Protein AF-A0A9W9ABA0-F1 (afdb_monomer_lite)

InterPro domains:
  IPR033118 EXPERA domain [PF05241] (9-66)
  IPR033118 EXPERA domain [PS51751] (1-64)

Secondary structure (DSSP, 8-state):
-------TTTHHHHHHHHHHHHHHHHHHHHHHHHHH---S--HHHHHHHHHHHHHHHHHHHHHHHHHHHHHHHHHHHHHHHTT--

Radius of gyration: 19.17 Å; chains: 1; bounding box: 49×15×51 Å

pLDDT: mean 81.55, std 12.7, range [42.22, 93.5]

Organism: NCBI:txid40482

Structure (mmCIF, N/CA/C/O backbone):
data_AF-A0A9W9ABA0-F1
#
_entry.id   AF-A0A9W9ABA0-F1
#
loop_
_atom_site.group_PDB
_atom_site.id
_atom_site.type_symbol
_atom_site.label_atom_id
_atom_site.label_alt_id
_atom_site.label_comp_id
_atom_site.label_asym_id
_atom_site.label_entity_id
_atom_site.label_seq_id
_atom_site.pdbx_PDB_ins_code
_atom_site.Cartn_x
_atom_site.Cartn_y
_atom_site.Cartn_z
_atom_site.occupancy
_atom_site.B_iso_or_equiv
_atom_site.auth_seq_id
_atom_site.auth_comp_id
_atom_site.auth_asym_id
_atom_site.auth_atom_id
_atom_site.pdbx_PDB_model_num
ATOM 1 N N . MET A 1 1 ? 12.485 9.123 29.139 1.00 42.22 1 MET A N 1
ATOM 2 C CA . MET A 1 1 ? 11.680 9.043 27.899 1.00 42.22 1 MET A CA 1
ATOM 3 C C . MET A 1 1 ? 10.357 8.375 28.237 1.00 42.22 1 MET A C 1
ATOM 5 O O . MET A 1 1 ? 10.256 7.157 28.209 1.00 42.22 1 MET A O 1
ATOM 9 N N . GLN A 1 2 ? 9.398 9.167 28.719 1.00 44.16 2 GLN A N 1
ATOM 10 C CA . GLN A 1 2 ? 8.137 8.665 29.257 1.00 44.16 2 GLN A CA 1
ATOM 11 C C . GLN A 1 2 ? 7.020 8.721 28.208 1.00 44.16 2 GLN A C 1
ATOM 13 O O . GLN A 1 2 ? 6.853 9.724 27.525 1.00 44.16 2 GLN A O 1
ATOM 18 N N . SER A 1 3 ? 6.200 7.668 28.227 1.00 46.88 3 SER A N 1
ATOM 19 C CA . SER A 1 3 ? 4.761 7.704 27.947 1.00 46.88 3 SER A CA 1
ATOM 20 C C . SER A 1 3 ? 4.295 7.758 26.481 1.00 46.88 3 SER A C 1
ATOM 22 O O . SER A 1 3 ? 3.637 8.700 26.054 1.00 46.88 3 SER A O 1
ATOM 24 N N . PHE A 1 4 ? 4.487 6.657 25.740 1.00 55.66 4 PHE A N 1
ATOM 25 C CA . PHE A 1 4 ? 3.542 6.271 24.679 1.00 55.66 4 PHE A CA 1
ATOM 26 C C . PHE A 1 4 ? 2.384 5.491 25.327 1.00 55.66 4 PHE A C 1
ATOM 28 O O . PHE A 1 4 ? 2.401 4.264 25.444 1.00 55.66 4 PHE A O 1
ATOM 35 N N . ARG A 1 5 ? 1.413 6.233 25.870 1.00 56.03 5 ARG A N 1
ATOM 36 C CA . ARG A 1 5 ? 0.231 5.714 26.572 1.00 56.03 5 ARG A CA 1
ATOM 37 C C . ARG A 1 5 ? -0.577 4.796 25.647 1.00 56.03 5 ARG A C 1
ATOM 39 O O . ARG A 1 5 ? -1.234 5.247 24.712 1.00 56.03 5 ARG A O 1
ATOM 46 N N . ARG A 1 6 ? -0.547 3.494 25.949 1.00 56.53 6 ARG A N 1
ATOM 47 C CA . ARG A 1 6 ? -1.319 2.429 25.294 1.00 56.53 6 ARG A CA 1
ATOM 48 C C . ARG A 1 6 ? -2.829 2.622 25.498 1.00 56.53 6 ARG A C 1
ATOM 50 O O . ARG A 1 6 ? -3.433 1.949 26.321 1.00 56.53 6 ARG A O 1
ATOM 57 N N . SER A 1 7 ? -3.470 3.453 24.681 1.00 51.69 7 SER A N 1
ATOM 58 C CA . SER A 1 7 ? -4.873 3.216 24.286 1.00 51.69 7 SER A CA 1
ATOM 59 C C . SER A 1 7 ? -4.860 2.282 23.066 1.00 51.69 7 SER A C 1
ATOM 61 O O . SER A 1 7 ? -5.231 2.649 21.955 1.00 51.69 7 SER A O 1
ATOM 63 N N . GLY A 1 8 ? -4.242 1.110 23.246 1.00 55.97 8 GLY A N 1
ATOM 64 C CA . GLY A 1 8 ? -3.478 0.425 22.195 1.00 55.97 8 GLY A CA 1
ATOM 65 C C . GLY A 1 8 ? -4.228 -0.577 21.320 1.00 55.97 8 GLY A C 1
ATOM 66 O O . GLY A 1 8 ? -3.601 -1.161 20.450 1.00 55.97 8 GLY A O 1
ATOM 67 N N . SER A 1 9 ? -5.531 -0.797 21.512 1.00 66.56 9 SER A N 1
ATOM 68 C CA . SER A 1 9 ? -6.240 -1.816 20.721 1.00 66.56 9 SER A CA 1
ATOM 69 C C . SER A 1 9 ? -6.831 -1.266 19.419 1.00 66.56 9 SER A C 1
ATOM 71 O O . SER A 1 9 ? -6.657 -1.880 18.377 1.00 66.56 9 SER A O 1
ATOM 73 N N . ARG A 1 10 ? -7.490 -0.096 19.442 1.00 68.31 10 ARG A N 1
ATOM 74 C CA . ARG A 1 10 ? -8.167 0.466 18.250 1.00 68.31 10 ARG A CA 1
ATOM 75 C C . ARG A 1 10 ? -7.372 1.569 17.552 1.00 68.31 10 ARG A C 1
ATOM 77 O O . ARG A 1 10 ? -7.393 1.654 16.331 1.00 68.31 10 ARG A O 1
ATOM 84 N N . SER A 1 11 ? -6.637 2.379 18.318 1.00 78.81 11 SER A N 1
ATOM 85 C CA . SER A 1 11 ? -5.860 3.510 17.785 1.00 78.81 11 SER A CA 1
ATOM 86 C C . SER A 1 11 ? -4.740 3.060 16.838 1.00 78.81 11 SER A C 1
ATOM 88 O O . SER A 1 11 ? -4.459 3.721 15.842 1.00 78.81 11 SER A O 1
ATOM 90 N N . ILE A 1 12 ? -4.151 1.882 17.085 1.00 83.00 12 ILE A N 1
ATOM 91 C CA . ILE A 1 12 ? -3.080 1.351 16.236 1.00 83.00 12 ILE A CA 1
ATOM 92 C C . ILE A 1 12 ? -3.553 1.053 14.809 1.00 83.00 12 ILE A C 1
ATOM 94 O O . ILE A 1 12 ? -2.803 1.310 13.877 1.00 83.00 12 ILE A O 1
ATOM 98 N N . TYR A 1 13 ? -4.801 0.608 14.613 1.00 80.69 13 TYR A N 1
ATOM 99 C CA . TYR A 1 13 ? -5.349 0.389 13.270 1.00 80.69 13 TYR A CA 1
ATOM 100 C C . TYR A 1 13 ? -5.481 1.699 12.493 1.00 80.69 13 TYR A C 1
ATOM 102 O O . TYR A 1 13 ? -5.169 1.732 11.310 1.00 80.69 13 TYR A O 1
ATOM 110 N N . VAL A 1 14 ? -5.865 2.790 13.162 1.00 85.00 14 VAL A N 1
ATOM 111 C CA . VAL A 1 14 ? -5.962 4.121 12.541 1.00 85.00 14 VAL A CA 1
ATOM 112 C C . VAL A 1 14 ? -4.577 4.645 12.156 1.00 85.00 14 VAL A C 1
ATOM 114 O O . VAL A 1 14 ? -4.395 5.141 11.048 1.00 85.00 14 VAL A O 1
ATOM 117 N N . LEU A 1 15 ? -3.583 4.485 13.034 1.00 86.56 15 LEU A N 1
ATOM 118 C CA . LEU A 1 15 ? -2.200 4.871 12.740 1.00 86.56 15 LEU A CA 1
ATOM 119 C C . LEU A 1 15 ? -1.599 4.037 11.601 1.00 86.56 15 LEU A C 1
ATOM 121 O O . LEU A 1 15 ? -0.940 4.588 10.725 1.00 86.56 15 LEU A O 1
ATOM 125 N N . MET A 1 16 ? -1.852 2.726 11.586 1.00 85.31 16 MET A N 1
ATOM 126 C CA . MET A 1 16 ? -1.396 1.827 10.522 1.00 85.31 16 MET A CA 1
ATOM 127 C C . MET A 1 16 ? -2.072 2.132 9.184 1.00 85.31 16 MET A C 1
ATOM 129 O O . MET A 1 16 ? -1.406 2.100 8.154 1.00 85.31 16 MET A O 1
ATOM 133 N N . LEU A 1 17 ? -3.359 2.489 9.201 1.00 88.25 17 LEU A N 1
ATOM 134 C CA . LEU A 1 17 ? -4.104 2.924 8.021 1.00 88.25 17 LEU A CA 1
ATOM 135 C C . LEU A 1 17 ? -3.531 4.232 7.464 1.00 88.25 17 LEU A C 1
ATOM 137 O O . LEU A 1 17 ? -3.195 4.294 6.285 1.00 88.25 17 LEU A O 1
ATOM 141 N N . ALA A 1 18 ? -3.356 5.252 8.310 1.00 90.69 18 ALA A N 1
ATOM 142 C CA . ALA A 1 18 ? -2.797 6.540 7.901 1.00 90.69 18 ALA A CA 1
ATOM 143 C C . ALA A 1 18 ? -1.364 6.403 7.367 1.00 90.69 18 ALA A C 1
ATOM 145 O O . ALA A 1 18 ? -1.023 6.999 6.344 1.00 90.69 18 ALA A O 1
ATOM 146 N N . TYR A 1 19 ? -0.540 5.585 8.028 1.00 90.62 19 TYR A N 1
ATOM 147 C CA . TYR A 1 19 ? 0.811 5.269 7.579 1.00 90.62 19 TYR A CA 1
ATOM 148 C C . TYR A 1 19 ? 0.800 4.561 6.219 1.00 90.62 19 TYR A C 1
ATOM 150 O O . TYR A 1 19 ? 1.393 5.074 5.274 1.00 90.62 19 TYR A O 1
ATOM 158 N N . GLY A 1 20 ? 0.077 3.441 6.088 1.00 89.56 20 GLY A N 1
ATOM 159 C CA . GLY A 1 20 ? 0.024 2.662 4.848 1.00 89.56 20 GLY A CA 1
ATOM 160 C C . GLY A 1 20 ? -0.502 3.472 3.661 1.00 89.56 20 GLY A C 1
ATOM 161 O O . GLY A 1 20 ? 0.085 3.434 2.579 1.00 89.56 20 GLY A O 1
ATOM 162 N N . ALA A 1 21 ? -1.541 4.285 3.878 1.00 91.12 21 ALA A N 1
ATOM 163 C CA . ALA A 1 21 ? -2.084 5.182 2.862 1.00 91.12 21 ALA A CA 1
ATOM 164 C C . ALA A 1 21 ? -1.080 6.272 2.453 1.00 91.12 21 ALA A C 1
ATOM 166 O O . ALA A 1 21 ? -0.909 6.538 1.262 1.00 91.12 21 ALA A O 1
ATOM 167 N N . SER A 1 22 ? -0.375 6.873 3.417 1.00 92.38 22 SER A N 1
ATOM 168 C CA . SER A 1 22 ? 0.648 7.890 3.139 1.00 92.38 22 SER A CA 1
ATOM 169 C C . SER A 1 22 ? 1.817 7.301 2.352 1.00 92.38 22 SER A C 1
ATOM 171 O O . SER A 1 22 ? 2.230 7.869 1.344 1.00 92.38 22 SER A O 1
ATOM 173 N N . THR A 1 23 ? 2.314 6.128 2.755 1.00 91.56 23 THR A N 1
ATO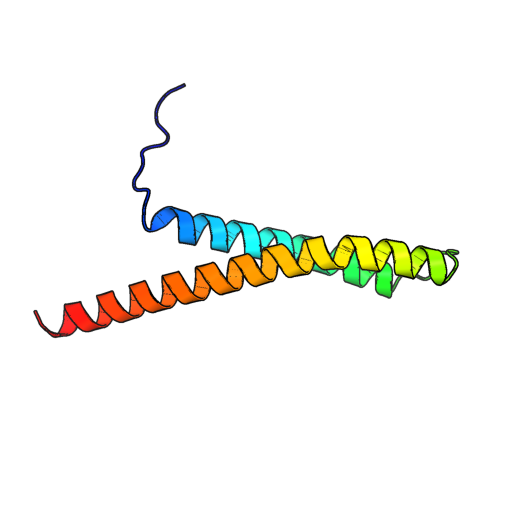M 174 C CA . THR A 1 23 ? 3.390 5.429 2.044 1.00 91.56 23 THR A CA 1
ATOM 175 C C . THR A 1 23 ? 2.976 5.082 0.615 1.00 91.56 23 THR A C 1
ATOM 177 O O . THR A 1 23 ? 3.718 5.396 -0.313 1.00 91.56 23 THR A O 1
ATOM 180 N N . ALA A 1 24 ? 1.778 4.523 0.406 1.00 92.25 24 ALA A N 1
ATOM 181 C CA . ALA A 1 24 ? 1.279 4.230 -0.938 1.00 92.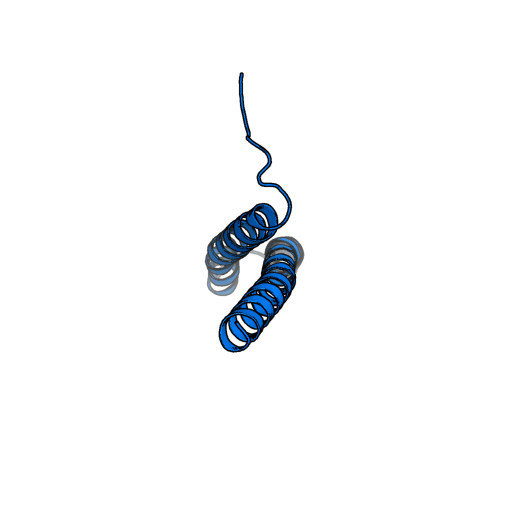25 24 ALA A CA 1
ATOM 182 C C . ALA A 1 24 ? 1.160 5.505 -1.798 1.00 92.25 24 ALA A C 1
ATOM 184 O O . ALA A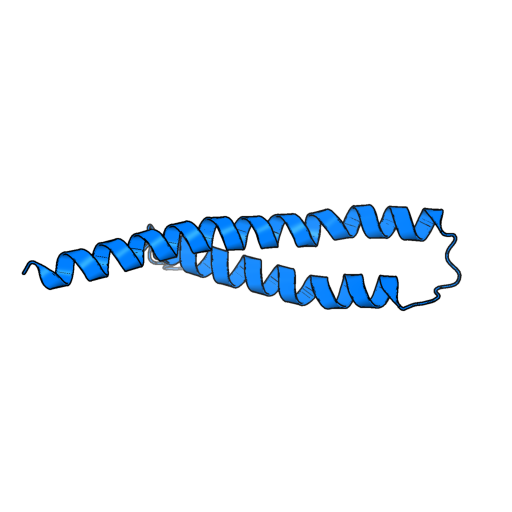 1 24 ? 1.559 5.502 -2.962 1.00 92.25 24 ALA A O 1
ATOM 185 N N . THR A 1 25 ? 0.692 6.613 -1.212 1.00 90.50 25 THR A N 1
ATOM 186 C CA . THR A 1 25 ? 0.536 7.907 -1.902 1.00 90.50 25 THR A CA 1
ATOM 187 C C . THR A 1 25 ? 1.875 8.513 -2.320 1.00 90.50 25 THR A C 1
ATOM 189 O O . THR A 1 25 ? 1.950 9.127 -3.378 1.00 90.50 25 THR A O 1
ATOM 192 N N . ILE A 1 26 ? 2.940 8.323 -1.534 1.00 91.81 26 ILE A N 1
ATOM 193 C CA . ILE A 1 26 ? 4.292 8.797 -1.874 1.00 91.81 26 ILE A CA 1
ATOM 194 C C . ILE A 1 26 ? 4.941 7.905 -2.942 1.00 91.81 26 ILE A C 1
ATOM 196 O O . ILE A 1 26 ? 5.633 8.411 -3.820 1.00 91.81 26 ILE A O 1
ATOM 200 N N . VAL A 1 27 ? 4.711 6.587 -2.912 1.00 90.69 27 VAL A N 1
ATOM 201 C CA . VAL A 1 27 ? 5.299 5.651 -3.891 1.00 90.69 27 VAL A CA 1
ATOM 202 C C . VAL A 1 27 ? 4.613 5.743 -5.262 1.00 90.69 27 VAL A C 1
ATOM 204 O O . VAL A 1 27 ? 5.257 5.525 -6.288 1.00 90.69 27 VAL A O 1
ATOM 207 N N . LEU A 1 28 ? 3.332 6.118 -5.308 1.00 87.38 28 LEU A N 1
ATOM 208 C CA . LEU A 1 28 ? 2.576 6.281 -6.551 1.00 87.38 28 LEU A CA 1
ATOM 209 C C . LEU A 1 28 ? 3.246 7.239 -7.567 1.00 87.38 28 LEU A C 1
ATOM 211 O O . LEU A 1 28 ? 3.497 6.794 -8.690 1.00 87.38 28 LEU A O 1
ATOM 215 N N . PRO A 1 29 ? 3.590 8.504 -7.233 1.00 86.38 29 PRO A N 1
ATOM 216 C CA . PRO A 1 29 ? 4.276 9.397 -8.163 1.00 86.38 29 PRO A CA 1
ATOM 217 C C . PRO A 1 29 ? 5.663 8.877 -8.549 1.00 86.38 29 PRO A C 1
ATOM 219 O O . PRO A 1 29 ? 6.075 9.091 -9.683 1.00 86.38 29 PRO A O 1
ATOM 222 N N . CYS A 1 30 ? 6.359 8.139 -7.675 1.00 82.94 30 CYS A N 1
ATOM 223 C CA . CYS A 1 30 ? 7.630 7.505 -8.031 1.00 82.94 30 CYS A CA 1
ATOM 224 C C . CYS A 1 30 ? 7.453 6.464 -9.148 1.00 82.94 30 CYS A C 1
ATOM 226 O O . CYS A 1 30 ? 8.209 6.471 -10.115 1.00 82.94 30 CYS A O 1
ATOM 228 N N . ILE A 1 31 ? 6.438 5.597 -9.056 1.00 85.69 31 ILE A N 1
ATOM 229 C CA . ILE A 1 31 ? 6.148 4.591 -10.094 1.00 85.69 31 ILE A CA 1
ATOM 230 C C . ILE A 1 31 ? 5.713 5.263 -11.400 1.00 85.69 31 ILE A C 1
ATOM 232 O O . ILE A 1 31 ? 6.176 4.879 -12.473 1.00 85.69 31 ILE A O 1
ATOM 236 N N . VAL A 1 32 ? 4.838 6.269 -11.315 1.00 88.19 32 VAL A N 1
ATOM 237 C CA . VAL A 1 32 ? 4.350 7.017 -12.484 1.00 88.19 32 VAL A CA 1
ATOM 238 C C . VAL A 1 32 ? 5.502 7.719 -13.199 1.00 88.19 32 VAL A C 1
ATOM 240 O O . VAL A 1 32 ? 5.610 7.620 -14.420 1.00 88.19 32 VAL A O 1
ATOM 243 N N . HIS A 1 33 ? 6.401 8.350 -12.444 1.00 85.38 33 HIS A N 1
ATOM 244 C CA . HIS A 1 33 ? 7.594 8.987 -12.982 1.00 85.38 33 HIS A CA 1
ATOM 245 C C . HIS A 1 33 ? 8.474 7.981 -13.733 1.00 85.38 33 HIS A C 1
ATOM 247 O O . HIS A 1 33 ? 8.722 8.178 -14.917 1.00 85.38 33 HIS A O 1
ATOM 253 N N . PHE A 1 34 ? 8.806 6.831 -13.130 1.00 80.25 34 PHE A N 1
ATOM 254 C CA . PHE A 1 34 ? 9.532 5.754 -13.825 1.00 80.25 34 PHE A CA 1
ATOM 255 C C .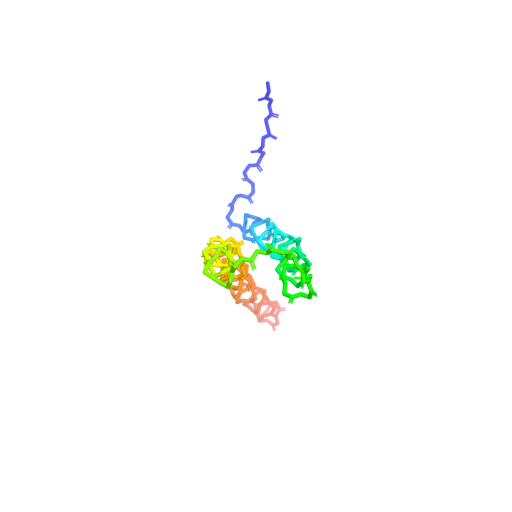 PHE A 1 34 ? 8.814 5.229 -15.076 1.00 80.25 34 PHE A C 1
ATOM 257 O O . PHE A 1 34 ? 9.458 4.712 -15.994 1.00 80.25 34 PHE A O 1
ATOM 264 N N . LEU A 1 35 ? 7.482 5.312 -15.121 1.00 80.56 35 LEU A N 1
ATOM 265 C CA . LEU A 1 35 ? 6.714 4.893 -16.288 1.00 80.56 35 LEU A CA 1
ATOM 266 C C . LEU A 1 35 ? 6.792 5.900 -17.439 1.00 80.56 35 LEU A C 1
ATOM 268 O O . LEU A 1 35 ? 6.882 5.483 -18.599 1.00 80.56 35 LEU A O 1
ATOM 272 N N . GLN A 1 36 ? 6.728 7.190 -17.119 1.00 82.44 36 GLN A N 1
ATOM 273 C CA . GLN A 1 36 ? 6.707 8.283 -18.090 1.00 82.44 36 GLN A CA 1
ATOM 274 C C . GLN A 1 36 ? 8.101 8.685 -18.563 1.00 82.44 36 GLN A C 1
ATOM 276 O O . GLN A 1 36 ? 8.258 9.184 -19.676 1.00 82.44 36 GLN A O 1
ATOM 281 N N . GLU A 1 37 ? 9.116 8.476 -17.735 1.00 76.31 37 GLU A N 1
ATOM 282 C CA . GLU A 1 37 ? 10.463 8.904 -18.046 1.00 76.31 37 GLU A CA 1
ATOM 283 C C . GLU A 1 37 ? 11.117 7.931 -19.039 1.00 76.31 37 GLU A C 1
ATOM 285 O O . GLU A 1 37 ? 11.302 6.736 -18.784 1.00 76.31 37 GLU A O 1
ATOM 290 N N . HIS A 1 38 ? 11.471 8.457 -20.213 1.00 63.72 38 HIS A N 1
ATOM 291 C CA . HIS A 1 38 ? 12.340 7.790 -21.178 1.00 63.72 38 HIS A CA 1
ATOM 292 C C . HIS A 1 38 ? 13.792 7.928 -20.714 1.00 63.72 38 HIS A C 1
ATOM 294 O O . HIS A 1 38 ? 14.617 8.573 -21.356 1.00 63.72 38 HIS A O 1
ATOM 300 N N . LEU A 1 39 ? 14.105 7.344 -19.558 1.00 65.19 39 LEU A N 1
ATOM 301 C CA . LEU A 1 39 ? 15.494 7.158 -19.166 1.00 65.19 39 LEU A CA 1
ATOM 302 C C . LEU A 1 39 ? 16.164 6.294 -20.240 1.00 65.19 39 LEU A C 1
ATOM 304 O O . LEU A 1 39 ? 15.554 5.343 -20.732 1.00 65.19 39 LEU A O 1
ATOM 308 N N . ASN A 1 40 ? 17.418 6.600 -20.586 1.00 70.94 40 ASN A N 1
ATOM 309 C CA . ASN A 1 40 ? 18.278 5.791 -21.466 1.00 70.94 40 ASN A CA 1
ATOM 310 C C . ASN A 1 40 ? 18.649 4.438 -20.811 1.00 70.94 40 ASN A C 1
ATOM 312 O O . ASN A 1 40 ? 19.799 4.009 -20.835 1.00 70.94 40 ASN A O 1
ATOM 316 N N . MET A 1 41 ? 17.689 3.794 -20.152 1.00 70.00 41 MET A N 1
ATOM 317 C CA . MET A 1 41 ? 17.795 2.493 -19.521 1.00 70.00 41 MET A CA 1
ATOM 318 C C . MET A 1 41 ? 17.202 1.447 -20.444 1.00 70.00 41 MET A C 1
ATOM 320 O O . MET A 1 41 ? 16.132 1.616 -21.032 1.00 70.00 41 MET A O 1
ATOM 324 N N . THR A 1 42 ? 17.888 0.318 -20.523 1.00 81.88 42 THR A N 1
ATOM 325 C CA . THR A 1 42 ? 17.397 -0.853 -21.235 1.00 81.88 42 THR A CA 1
ATOM 326 C C . THR A 1 42 ? 16.097 -1.333 -20.586 1.00 81.88 42 THR A C 1
ATOM 328 O O . THR A 1 42 ? 15.939 -1.274 -19.363 1.00 81.88 42 THR A O 1
ATOM 331 N N . SER A 1 43 ? 15.166 -1.866 -21.382 1.00 81.19 43 SER A N 1
ATOM 332 C CA . SER A 1 43 ? 13.858 -2.336 -20.897 1.00 81.19 43 SER A CA 1
ATOM 333 C C . SER A 1 43 ? 13.973 -3.330 -19.733 1.00 81.19 43 SER A C 1
ATOM 335 O O . SER A 1 43 ? 13.138 -3.329 -18.833 1.00 81.19 43 SER A O 1
ATOM 337 N N . SER A 1 44 ? 15.043 -4.131 -19.708 1.00 82.88 44 SER A N 1
ATOM 338 C CA . SER A 1 44 ? 15.369 -5.062 -18.623 1.00 82.88 44 SER A CA 1
ATOM 339 C C . SER A 1 44 ? 15.700 -4.366 -17.300 1.00 82.88 44 SER A C 1
ATOM 341 O O . SER A 1 44 ? 15.218 -4.789 -16.251 1.00 82.88 44 SER A O 1
ATOM 343 N N . GLN A 1 45 ? 16.475 -3.278 -17.333 1.00 84.94 45 GLN A N 1
ATOM 344 C CA . GLN A 1 45 ? 16.819 -2.508 -16.137 1.00 84.94 45 GLN A CA 1
ATOM 345 C C . GLN A 1 45 ? 15.570 -1.830 -15.570 1.00 84.94 45 GLN A C 1
ATOM 347 O O . GLN A 1 45 ? 15.312 -1.905 -14.372 1.00 84.94 45 GLN A O 1
ATOM 352 N N . ARG A 1 46 ? 14.734 -1.252 -16.442 1.00 83.56 46 ARG A N 1
ATOM 353 C CA . ARG A 1 46 ? 13.449 -0.664 -16.044 1.00 83.56 46 ARG A CA 1
ATOM 354 C C . ARG A 1 46 ? 12.526 -1.689 -15.385 1.00 83.56 46 ARG A C 1
ATOM 356 O O . ARG A 1 46 ? 11.916 -1.381 -14.368 1.00 83.56 46 ARG A O 1
ATOM 363 N N . LEU A 1 47 ? 12.443 -2.904 -15.928 1.00 85.75 47 LEU A N 1
ATOM 364 C CA . LEU A 1 47 ? 11.590 -3.963 -15.382 1.00 85.75 47 LEU A CA 1
ATOM 365 C C . LEU A 1 47 ? 12.086 -4.459 -14.014 1.00 85.75 47 LEU A C 1
ATOM 367 O O . LEU A 1 47 ? 11.272 -4.693 -13.125 1.00 85.75 47 LEU A O 1
ATOM 371 N N . MET A 1 48 ? 13.405 -4.531 -13.822 1.00 86.56 48 MET A N 1
ATOM 372 C CA . MET A 1 48 ? 14.029 -4.863 -12.536 1.00 86.56 48 MET A CA 1
ATOM 373 C C . MET A 1 48 ? 13.792 -3.781 -11.463 1.00 86.56 48 MET A C 1
ATOM 375 O O . MET A 1 48 ? 13.551 -4.096 -10.293 1.00 86.56 48 MET A O 1
ATOM 379 N N . LEU A 1 49 ? 13.815 -2.497 -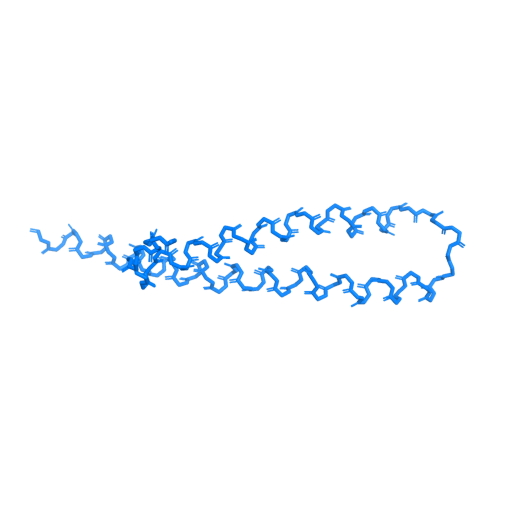11.843 1.00 84.88 49 LEU A N 1
ATOM 380 C CA . LEU A 1 49 ? 13.425 -1.420 -10.928 1.00 84.88 49 LEU A CA 1
ATOM 381 C C . LEU A 1 49 ? 11.933 -1.498 -10.609 1.00 84.88 49 LEU A C 1
ATOM 383 O O . LEU A 1 49 ? 11.561 -1.466 -9.437 1.00 84.88 49 LEU A O 1
ATOM 387 N N . LEU A 1 50 ? 11.077 -1.671 -11.621 1.00 85.19 50 LEU A N 1
ATOM 388 C CA . LEU A 1 50 ? 9.635 -1.757 -11.404 1.00 85.19 50 LEU A CA 1
ATOM 389 C C . LEU A 1 50 ? 9.275 -2.914 -10.472 1.00 85.19 50 LEU A C 1
ATOM 391 O O . LEU A 1 50 ? 8.502 -2.719 -9.538 1.00 85.19 50 LEU A O 1
ATOM 395 N N . SER A 1 51 ? 9.880 -4.091 -10.667 1.00 87.12 51 SER A N 1
ATOM 396 C CA . SER A 1 51 ? 9.646 -5.247 -9.797 1.00 87.12 51 SER A CA 1
ATOM 397 C C . SER A 1 51 ? 10.033 -4.978 -8.347 1.00 87.12 51 SER A C 1
ATOM 399 O O . SER A 1 51 ? 9.434 -5.556 -7.449 1.00 87.12 51 SER A O 1
ATOM 401 N N . SER A 1 52 ? 11.003 -4.093 -8.114 1.00 86.81 52 SER A N 1
ATOM 402 C CA . SER A 1 52 ? 11.421 -3.696 -6.771 1.00 86.81 52 SER A CA 1
ATOM 403 C C . SER A 1 52 ? 10.474 -2.663 -6.156 1.00 86.81 52 SER A C 1
ATOM 405 O O . SER A 1 52 ? 10.188 -2.761 -4.973 1.00 86.81 52 SER A O 1
ATOM 407 N N . TYR A 1 53 ? 9.928 -1.719 -6.932 1.00 85.75 53 TYR A N 1
ATOM 408 C CA . TYR A 1 53 ? 8.987 -0.694 -6.441 1.00 85.75 53 TYR A CA 1
ATOM 409 C C . TYR A 1 53 ? 7.557 -1.209 -6.224 1.00 85.75 53 TYR A C 1
ATOM 411 O O . TYR A 1 53 ? 6.866 -0.748 -5.315 1.00 85.75 53 TYR A O 1
ATOM 419 N N . VAL A 1 54 ? 7.114 -2.184 -7.021 1.00 87.62 54 VAL A N 1
ATOM 420 C CA . VAL A 1 54 ? 5.787 -2.810 -6.906 1.00 87.62 54 VAL A CA 1
ATOM 421 C C . VAL A 1 54 ? 5.480 -3.329 -5.490 1.00 87.62 54 VAL A C 1
ATOM 423 O O . VAL A 1 54 ? 4.423 -2.969 -4.973 1.00 87.62 54 VAL A O 1
ATOM 426 N N . PRO A 1 55 ? 6.342 -4.109 -4.805 1.00 87.69 55 PRO A N 1
ATOM 427 C CA . PRO A 1 55 ? 6.065 -4.558 -3.440 1.00 87.69 55 PRO A CA 1
ATOM 428 C C . PRO A 1 55 ? 6.025 -3.401 -2.433 1.00 87.69 55 PRO A C 1
ATOM 430 O O . PRO A 1 55 ? 5.184 -3.423 -1.537 1.00 87.69 55 PRO A O 1
ATOM 433 N N . PHE A 1 56 ? 6.853 -2.361 -2.601 1.00 87.62 56 PHE A N 1
ATOM 434 C CA . PHE A 1 56 ? 6.814 -1.169 -1.740 1.00 87.62 56 PHE A CA 1
ATOM 435 C C . PHE A 1 56 ? 5.534 -0.344 -1.906 1.00 87.62 56 PHE A C 1
ATOM 437 O O . PHE A 1 56 ? 5.201 0.428 -1.014 1.00 87.62 56 PHE A O 1
ATOM 444 N N . PHE A 1 57 ? 4.796 -0.513 -3.004 1.00 89.31 57 PHE A N 1
ATOM 445 C CA . PHE A 1 57 ? 3.469 0.073 -3.183 1.00 89.31 57 PHE A CA 1
ATOM 446 C C . PHE A 1 57 ? 2.349 -0.871 -2.730 1.00 89.31 57 PHE A C 1
ATOM 448 O O . PHE A 1 57 ? 1.479 -0.481 -1.952 1.00 89.31 57 PHE A O 1
ATOM 455 N N . LEU A 1 58 ? 2.378 -2.126 -3.190 1.00 90.81 58 LEU A N 1
ATOM 456 C CA . LEU A 1 58 ? 1.316 -3.100 -2.937 1.00 90.81 58 LEU A CA 1
ATOM 457 C C . LEU A 1 58 ? 1.203 -3.476 -1.463 1.00 90.81 58 LEU A C 1
ATOM 459 O O . LEU A 1 58 ? 0.091 -3.570 -0.952 1.00 90.81 58 LEU A O 1
ATOM 463 N N . VAL A 1 59 ? 2.324 -3.689 -0.771 1.00 93.00 59 VAL A N 1
ATOM 464 C CA . VAL A 1 59 ? 2.290 -4.124 0.631 1.00 93.00 59 VAL A CA 1
ATOM 465 C C . VAL A 1 59 ? 1.657 -3.048 1.529 1.00 93.00 59 VAL A C 1
ATOM 467 O O . VAL A 1 59 ? 0.702 -3.381 2.233 1.00 93.00 59 VAL A O 1
ATOM 470 N N . PRO A 1 60 ? 2.070 -1.763 1.483 1.00 88.44 60 PRO A N 1
ATOM 471 C CA . PRO A 1 60 ? 1.407 -0.706 2.252 1.00 88.44 60 PRO A CA 1
ATOM 472 C C . PRO A 1 60 ? -0.051 -0.471 1.854 1.00 88.44 60 PRO A C 1
ATOM 474 O O . PRO A 1 60 ? -0.873 -0.179 2.720 1.00 88.44 60 PRO A O 1
ATOM 477 N N . LEU A 1 61 ? -0.393 -0.633 0.571 1.00 90.19 61 LEU A N 1
ATOM 478 C CA . LEU A 1 61 ? -1.768 -0.500 0.090 1.00 90.19 61 LEU A CA 1
ATOM 479 C C . LEU A 1 61 ? -2.675 -1.603 0.657 1.00 90.19 61 LEU A C 1
ATOM 481 O O . LEU A 1 61 ? -3.743 -1.310 1.190 1.00 90.19 61 LEU A O 1
ATOM 485 N N . LEU A 1 62 ? -2.244 -2.865 0.585 1.00 93.50 62 LEU A N 1
ATOM 486 C CA . LEU A 1 62 ? -2.989 -3.999 1.137 1.00 93.50 62 LEU A CA 1
ATOM 487 C C . LEU A 1 62 ? -3.091 -3.917 2.659 1.00 93.50 62 LEU A C 1
ATOM 489 O O . LEU A 1 62 ? -4.145 -4.196 3.224 1.00 93.50 62 LEU A O 1
ATOM 493 N N . MET A 1 63 ? -2.021 -3.478 3.320 1.00 93.06 63 MET A N 1
ATOM 494 C CA . MET A 1 63 ? -2.021 -3.208 4.753 1.00 93.06 63 MET A CA 1
ATOM 495 C C . MET A 1 63 ? -3.032 -2.114 5.127 1.00 93.06 63 MET A C 1
ATOM 497 O O . MET A 1 63 ? -3.791 -2.283 6.082 1.00 93.06 63 MET A O 1
ATOM 501 N N . ALA A 1 64 ? -3.074 -1.010 4.375 1.00 91.50 64 ALA A N 1
ATOM 502 C CA . ALA A 1 64 ? -4.046 0.059 4.587 1.00 91.50 64 ALA A CA 1
ATOM 503 C C . ALA A 1 64 ? -5.481 -0.425 4.342 1.00 91.50 64 ALA A C 1
ATOM 505 O O . ALA A 1 64 ? -6.377 -0.076 5.109 1.00 91.50 64 ALA A O 1
ATOM 506 N N . ALA A 1 65 ? -5.695 -1.264 3.324 1.00 92.88 65 ALA A N 1
ATOM 507 C CA . ALA A 1 65 ? -6.991 -1.867 3.043 1.00 92.88 65 ALA A CA 1
ATOM 508 C C . ALA A 1 65 ? -7.448 -2.802 4.179 1.00 92.88 65 ALA A C 1
ATOM 510 O O . ALA A 1 65 ? -8.556 -2.625 4.680 1.00 92.88 65 ALA A O 1
ATOM 511 N N . ASP A 1 66 ? -6.605 -3.735 4.647 1.00 92.12 66 ASP A N 1
ATOM 512 C CA . ASP A 1 66 ? -6.930 -4.629 5.778 1.00 92.12 66 ASP A CA 1
ATOM 513 C C . ASP A 1 66 ? -7.274 -3.828 7.044 1.00 92.12 66 ASP A C 1
ATOM 515 O O . ASP A 1 66 ? -8.325 -4.043 7.656 1.00 92.12 66 ASP A O 1
ATOM 519 N N . ALA A 1 67 ? -6.442 -2.843 7.400 1.00 89.75 67 ALA A N 1
ATOM 520 C CA . ALA A 1 67 ? -6.703 -1.973 8.542 1.00 89.75 67 ALA A CA 1
ATOM 521 C C . ALA A 1 67 ? -7.994 -1.153 8.357 1.00 89.75 67 ALA A C 1
ATOM 523 O O . ALA A 1 67 ? -8.767 -1.005 9.305 1.00 89.75 67 ALA A O 1
ATOM 524 N N . GLY A 1 68 ? -8.263 -0.674 7.139 1.00 90.25 68 GLY A N 1
ATOM 525 C CA . GLY A 1 68 ? -9.485 0.035 6.764 1.00 90.25 68 GLY A CA 1
ATOM 526 C C . GLY A 1 68 ? -10.744 -0.794 6.970 1.00 90.25 68 GLY A C 1
ATOM 527 O O . GLY A 1 68 ? -11.669 -0.331 7.639 1.00 90.25 68 GLY A O 1
ATOM 528 N N . PHE A 1 69 ? -10.764 -2.038 6.488 1.00 93.25 69 PHE A N 1
ATOM 529 C CA . PHE A 1 69 ? -11.900 -2.942 6.685 1.00 93.25 69 PHE A CA 1
ATOM 530 C C . PHE A 1 69 ? -12.148 -3.247 8.165 1.00 93.25 69 PHE A C 1
ATOM 532 O O . PHE A 1 69 ? -13.294 -3.243 8.619 1.00 93.25 69 PHE A O 1
ATOM 539 N N . ARG A 1 70 ? -11.087 -3.455 8.955 1.00 88.38 70 ARG A N 1
ATOM 540 C CA . ARG A 1 70 ? -11.219 -3.678 10.406 1.00 88.38 70 ARG A CA 1
ATOM 541 C C . ARG A 1 70 ? -11.803 -2.462 11.117 1.00 88.38 70 ARG A C 1
ATOM 543 O O . ARG A 1 70 ? -12.698 -2.620 11.944 1.00 88.38 70 ARG A O 1
ATOM 550 N N . VAL A 1 71 ? -11.328 -1.260 10.791 1.00 89.69 71 VAL A N 1
ATOM 551 C CA . VAL A 1 71 ? -11.849 -0.012 11.367 1.00 89.69 71 VAL A CA 1
ATOM 552 C C . VAL A 1 71 ? -13.305 0.209 10.957 1.00 89.69 71 VAL A C 1
ATOM 554 O O . VAL A 1 71 ? -14.123 0.518 11.820 1.00 89.69 71 VAL A O 1
ATOM 557 N N . TYR A 1 72 ? -13.651 -0.020 9.688 1.00 90.19 72 TYR A N 1
ATOM 558 C CA . TYR A 1 72 ? -15.023 0.093 9.191 1.00 90.19 72 TYR A CA 1
ATOM 559 C C . TYR A 1 72 ? -15.990 -0.812 9.966 1.00 90.19 72 TYR A C 1
ATOM 561 O O . TYR A 1 72 ? -17.003 -0.336 10.476 1.00 90.19 72 TYR A O 1
ATOM 569 N N . ASN A 1 73 ? -15.636 -2.088 10.149 1.00 89.25 73 ASN A N 1
ATOM 570 C CA . ASN A 1 73 ? -16.461 -3.033 10.906 1.00 89.25 73 ASN A CA 1
ATOM 571 C C . ASN A 1 73 ? -16.646 -2.604 12.372 1.00 89.25 73 ASN A C 1
ATOM 573 O O . ASN A 1 73 ? -17.733 -2.753 12.927 1.00 89.25 73 ASN A O 1
ATOM 577 N N . ILE A 1 74 ? -15.605 -2.045 13.001 1.00 88.62 74 ILE A N 1
ATOM 578 C CA . ILE A 1 74 ? -15.686 -1.519 14.373 1.00 88.62 74 ILE A CA 1
ATOM 579 C C . ILE A 1 74 ? -16.647 -0.3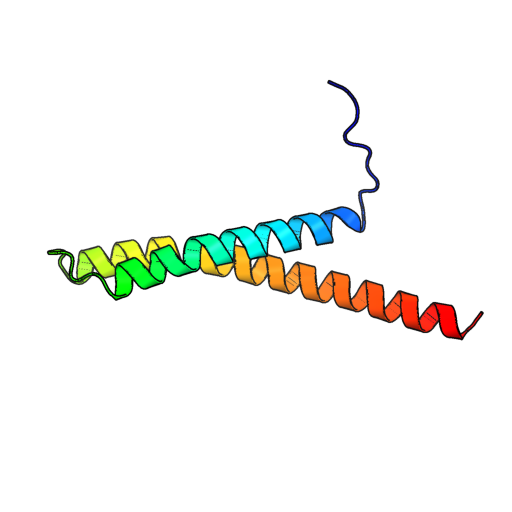26 14.444 1.00 88.62 74 ILE A C 1
ATOM 581 O O . ILE A 1 74 ? -17.460 -0.258 15.364 1.00 88.62 74 ILE A O 1
ATOM 585 N N . VAL A 1 75 ? -16.564 0.610 13.495 1.00 89.06 75 VAL A N 1
ATOM 586 C CA . VAL A 1 75 ? -17.433 1.796 13.456 1.00 89.06 75 VAL A CA 1
ATOM 587 C C . VAL A 1 75 ? -18.889 1.394 13.219 1.00 89.06 75 VAL A C 1
ATOM 589 O O . VAL A 1 75 ? -19.758 1.822 13.974 1.00 89.06 75 VAL A O 1
ATOM 592 N N . ALA A 1 76 ? -19.147 0.505 12.255 1.00 90.88 76 ALA A N 1
ATOM 593 C CA . ALA A 1 76 ? -20.488 0.000 11.964 1.00 90.88 76 ALA A CA 1
ATOM 594 C C . ALA A 1 76 ? -21.121 -0.709 13.176 1.00 90.88 76 ALA A C 1
ATOM 596 O O . ALA A 1 76 ? -22.295 -0.500 13.481 1.00 90.88 76 ALA A O 1
ATOM 597 N N . TYR A 1 77 ? -20.335 -1.504 13.912 1.00 89.94 77 TYR A N 1
ATOM 598 C CA . TYR A 1 77 ? -20.794 -2.156 15.141 1.00 89.94 77 TYR A CA 1
ATOM 599 C C . TYR A 1 77 ? -21.173 -1.147 16.236 1.00 89.94 77 TYR A C 1
ATOM 601 O O . TYR A 1 77 ? -22.216 -1.288 16.876 1.00 89.94 77 TYR A O 1
ATOM 609 N N . ILE A 1 78 ? -20.345 -0.119 16.451 1.00 88.56 78 ILE A N 1
ATOM 610 C CA . ILE A 1 78 ? -20.614 0.921 17.456 1.00 88.56 78 ILE A CA 1
ATOM 611 C C . ILE A 1 78 ? -21.875 1.716 17.093 1.00 88.56 78 ILE A C 1
ATOM 613 O O . ILE A 1 78 ? -22.702 1.964 17.969 1.00 88.56 78 ILE A O 1
ATOM 617 N N . GLU A 1 79 ? -22.054 2.070 15.818 1.00 88.81 79 GLU A N 1
ATOM 618 C CA . GLU A 1 79 ? -23.241 2.799 15.358 1.00 88.81 79 GLU A CA 1
ATOM 619 C C . GLU A 1 79 ? -24.533 1.986 15.543 1.00 88.81 79 GLU A C 1
ATOM 621 O O . GLU A 1 79 ? -25.562 2.536 15.934 1.00 88.81 79 GLU A O 1
ATOM 626 N N . GLY A 1 80 ? -24.484 0.669 15.311 1.00 83.56 80 GLY A N 1
ATOM 627 C CA . GLY A 1 80 ? -25.613 -0.224 15.571 1.00 83.56 80 GLY A CA 1
ATOM 628 C C . GLY A 1 80 ? -25.975 -0.303 17.056 1.00 83.56 80 GLY A C 1
ATOM 629 O O . GLY A 1 80 ? -27.153 -0.244 17.402 1.00 83.56 80 GLY A O 1
ATOM 630 N N . LYS A 1 81 ? -24.974 -0.373 17.943 1.00 80.19 81 LYS A N 1
ATOM 631 C CA . LYS A 1 81 ? -25.198 -0.494 19.391 1.00 80.19 81 LYS A CA 1
ATOM 632 C C . LYS A 1 81 ? -25.824 0.765 20.011 1.00 80.19 81 LYS A C 1
ATOM 634 O O . LYS A 1 81 ? -26.639 0.647 20.920 1.00 80.19 81 LYS A O 1
ATOM 639 N N . GLY A 1 82 ? -25.485 1.951 19.499 1.00 73.94 82 GLY A N 1
ATOM 640 C CA . GLY A 1 82 ? -26.036 3.229 19.971 1.00 73.94 82 GLY A CA 1
ATOM 641 C C . GLY A 1 82 ? -27.503 3.483 19.600 1.00 73.94 82 GLY A C 1
ATOM 642 O O . GLY A 1 82 ? -28.081 4.443 20.088 1.00 73.94 82 GLY A O 1
ATOM 643 N N . LYS A 1 83 ? -28.111 2.650 18.741 1.00 68.56 83 LYS A N 1
ATOM 644 C CA . LYS A 1 83 ? -29.541 2.726 18.379 1.00 68.56 83 LYS A CA 1
ATOM 645 C C . LYS A 1 83 ? -30.433 1.830 19.255 1.00 68.56 83 LYS A C 1
ATOM 647 O O . LYS A 1 83 ? -31.650 1.880 19.120 1.00 68.56 83 LYS A O 1
ATOM 652 N N . THR A 1 84 ? -29.836 0.985 20.098 1.00 65.88 84 THR A N 1
ATOM 653 C CA . THR A 1 84 ? -30.526 0.010 20.971 1.00 65.88 84 THR A CA 1
ATOM 654 C C . THR A 1 84 ? -30.518 0.377 22.460 1.00 65.88 84 THR A C 1
ATOM 656 O O . THR A 1 84 ? -31.109 -0.357 23.249 1.00 65.88 84 THR A O 1
ATOM 659 N N . GLU A 1 85 ? -29.854 1.472 22.837 1.00 50.25 85 GLU A N 1
ATOM 660 C CA . GLU A 1 85 ? -29.911 2.091 24.175 1.00 50.25 85 GLU A CA 1
ATOM 661 C C . GLU A 1 85 ? -30.801 3.339 24.122 1.00 50.25 85 GLU A C 1
ATOM 663 O O . GLU A 1 85 ? -31.546 3.560 25.102 1.00 50.25 85 GLU A O 1
#

Sequence (85 aa):
MQSFRRSGSRSIYVLMLAYGASTATIVLPCIVHFLQEHLNMTSSQRLMLLSSYVPFFLVPLLMAADAGFRVYNIVAYIEGKGKTE

Foldseek 3Di:
DDDPDPCPDLVVLVVLLVVLVVQLVVLVVVLVCLVPDPDPDDPVVSVVVNVVSVCSNVVSVVSNVVSVVVNVVVVVVVVVVVVVD